Protein 2ZHN (pdb70)

B-factor: mean 8.38, std 4.35, range [3.2, 29.16]

Radius of gyration: 13.96 Å; Cα contacts (8 Å, |Δi|>4): 373; chains: 1; bounding box: 36×38×31 Å

Solvent-accessible surface area: 6958 Å² total; per-residue (Å²): 157,118,48,123,18,79,34,57,117,89,12,83,41,114,30,59,6,62,2,117,69,9,0,84,85,48,45,82,0,22,0,32,6,48,1,54,72,111,65,40,64,102,3,3,0,11,0,6,60,24,129,89,15,64,57,6,10,0,23,0,8,0,28,37,43,140,85,9,16,0,1,2,2,1,65,81,127,28,70,111,27,114,77,70,123,75,105,118,45,44,11,116,73,33,94,90,9,50,0,15,0,36,0,47,82,65,9,1,61,0,37,5,81,73,126,82,18,15,68,1,120,43,95,31,66,23,114,156,0,58,2,0,8,0,57,41,3,4,121,10,57,55,0,14,28

Organism: Homo sapiens (NCBI:txid9606)

Structure (mmCIF, N/CA/C/O backbone):
data_2ZHN
#
_entry.id   2ZHN
#
_cell.length_a   52.157
_cell.length_b   52.157
_cell.length_c   113.830
_cell.angle_alpha   90.00
_cell.angle_beta   90.00
_cell.angle_gamma   90.00
#
_symmetry.space_group_name_H-M   'P 41 21 2'
#
loop_
_entity.id
_entity.type
_entity.pdbx_description
1 polymer GALECTIN-9
2 branched beta-D-galactopyranose-(1-4)-2-acetamido-2-deoxy-beta-D-glucopyranose-(1-3)-beta-D-galactopyranose-(1-4)-2-acetamido-2-deoxy-beta-D-glucopyranose-(1-3)-beta-D-galactopyranose-(1-4)-2-acetamido-2-deoxy-beta-D-glucopyranose
3 non-polymer (R)-1-PARA-NITRO-PHENYL-2-AZIDO-ETHANOL
4 water water
#
loop_
_atom_site.group_PDB
_atom_site.id
_atom_site.type_symbol
_atom_site.label_atom_id
_atom_site.label_alt_id
_atom_site.label_comp_id
_atom_site.label_asym_id
_atom_site.label_entity_id
_atom_site.label_seq_id
_atom_site.pdbx_PDB_ins_code
_atom_site.Cartn_x
_atom_site.Cartn_y
_atom_site.Cartn_z
_atom_site.occupancy
_atom_site.B_iso_or_equiv
_atom_site.auth_seq_id
_atom_site.auth_comp_id
_atom_site.auth_asym_id
_atom_site.auth_atom_id
_atom_site.pdbx_PDB_model_num
ATOM 1 N N . PHE A 1 3 ? 6.510 38.400 27.604 1.00 13.04 3 PHE A N 1
ATOM 2 C CA . PHE A 1 3 ? 5.283 37.803 28.203 1.00 12.51 3 PHE A CA 1
ATOM 3 C C . PHE A 1 3 ? 4.114 38.776 28.136 1.00 12.28 3 PHE A C 1
ATOM 4 O O . PHE A 1 3 ? 4.291 39.985 28.309 1.00 12.68 3 PHE A O 1
ATOM 12 N N . SER A 1 4 ? 2.921 38.245 27.889 1.00 12.17 4 SER A N 1
ATOM 13 C CA . SER A 1 4 ? 1.730 39.081 27.734 1.00 12.01 4 SER A CA 1
ATOM 14 C C . SER A 1 4 ? 0.491 38.517 28.430 1.00 11.03 4 SER A C 1
ATOM 15 O O . SER A 1 4 ? -0.631 38.956 28.156 1.00 10.48 4 SER A O 1
ATOM 18 N N . GLY A 1 5 ? 0.689 37.546 29.322 1.00 9.82 5 GLY A N 1
ATOM 19 C CA . GLY A 1 5 ? -0.413 36.937 30.066 1.00 9.08 5 GLY A CA 1
ATOM 20 C C . GLY A 1 5 ? -0.850 37.739 31.281 1.00 8.70 5 GLY A C 1
ATOM 21 O O . GLY A 1 5 ? -0.562 38.935 31.384 1.00 8.57 5 GLY A O 1
ATOM 22 N N . SER A 1 6 ? -1.534 37.077 32.211 1.00 8.73 6 SER A N 1
ATOM 23 C CA . SER A 1 6 ? -2.129 37.775 33.348 1.00 8.98 6 SER A CA 1
ATOM 24 C C . SER A 1 6 ? -1.724 37.247 34.728 1.00 8.67 6 SER A C 1
ATOM 25 O O . SER A 1 6 ? -2.159 37.776 35.755 1.00 8.94 6 SER A O 1
ATOM 28 N N . GLN A 1 7 ? -0.897 36.200 34.739 1.00 8.19 7 GLN A N 1
ATOM 29 C CA . GLN A 1 7 ? -0.145 35.814 35.923 1.00 7.74 7 GLN A CA 1
ATOM 30 C C . GLN A 1 7 ? 1.323 35.895 35.533 1.00 7.58 7 GLN A C 1
ATOM 31 O O . GLN A 1 7 ? 1.708 35.389 34.481 1.00 7.33 7 GLN A O 1
ATOM 37 N N . ALA A 1 8 ? 2.132 36.545 36.369 1.00 7.48 8 ALA A N 1
ATOM 38 C CA . ALA A 1 8 ? 3.567 36.663 36.129 1.00 7.97 8 ALA A CA 1
ATOM 39 C C . ALA A 1 8 ? 4.181 35.280 35.939 1.00 7.74 8 ALA A C 1
ATOM 40 O O . ALA A 1 8 ? 3.790 34.323 36.620 1.00 8.00 8 ALA A O 1
ATOM 42 N N . PRO A 1 9 ? 5.134 35.163 35.008 1.00 7.29 9 PRO A N 1
ATOM 43 C CA . PRO A 1 9 ? 5.735 33.853 34.797 1.00 7.10 9 PRO A CA 1
ATOM 44 C C . PRO A 1 9 ? 6.616 33.439 35.970 1.00 7.20 9 PRO A C 1
ATOM 45 O O . PRO A 1 9 ? 7.159 34.290 36.688 1.00 7.70 9 PRO A O 1
ATOM 49 N N . TYR A 1 10 ? 6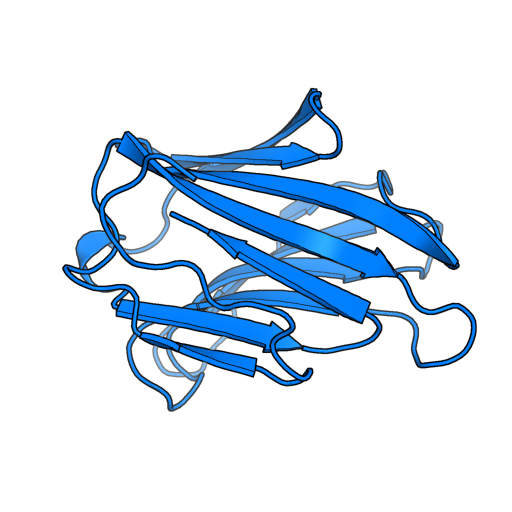.744 32.135 36.176 1.00 6.43 10 TYR A N 1
ATOM 50 C CA . TYR A 1 10 ? 7.759 31.612 37.068 1.00 6.45 10 TYR A CA 1
ATOM 51 C C . TYR A 1 10 ? 9.038 31.475 36.253 1.00 6.49 10 TYR A C 1
ATOM 52 O O . TYR A 1 10 ? 9.137 30.587 35.402 1.00 6.47 10 TYR A O 1
ATOM 61 N N . LEU A 1 11 ? 10.007 32.359 36.489 1.00 7.25 11 LEU A N 1
ATOM 62 C CA . LEU A 1 11 ? 11.248 32.355 35.718 1.00 7.47 11 LEU A CA 1
ATOM 63 C C . LEU A 1 11 ? 12.284 31.452 36.360 1.00 7.38 11 LEU A C 1
ATOM 64 O O . LEU A 1 11 ? 12.428 31.432 37.580 1.00 7.56 11 LEU A O 1
ATOM 69 N N . SER A 1 12 ? 12.994 30.697 35.524 1.00 7.43 12 SER A N 1
ATOM 70 C CA . SER A 1 12 ? 14.000 29.725 35.970 1.00 8.01 12 SER A CA 1
ATOM 71 C C . SER A 1 12 ? 13.608 28.965 37.245 1.00 7.75 12 SER A C 1
ATOM 72 O O . SER A 1 12 ? 14.382 28.922 38.202 1.00 8.42 12 SER A O 1
ATOM 75 N N . PRO A 1 13 ? 12.411 28.352 37.265 1.00 6.70 13 PRO A N 1
ATOM 76 C CA . PRO A 1 13 ? 12.006 27.647 38.477 1.00 6.77 13 PRO A CA 1
ATOM 77 C C . PRO A 1 13 ? 12.803 26.355 38.646 1.00 6.88 13 PRO A C 1
ATOM 78 O O . PRO A 1 13 ? 12.998 25.609 37.677 1.00 7.39 13 PRO A O 1
ATOM 82 N N . ALA A 1 14 ? 13.277 26.113 39.866 1.00 6.30 14 ALA A N 1
ATOM 83 C CA . ALA A 1 14 ? 14.014 24.897 40.194 1.00 6.37 14 ALA A CA 1
ATOM 84 C C . ALA A 1 14 ? 13.084 23.687 40.230 1.00 6.29 14 ALA A C 1
ATOM 85 O O . ALA A 1 14 ? 11.941 23.783 40.680 1.00 6.24 14 ALA A O 1
ATOM 87 N N . VAL A 1 15 ? 13.604 22.558 39.760 1.00 6.26 15 VAL A N 1
ATOM 88 C CA . VAL A 1 15 ? 12.878 21.294 39.676 1.00 6.91 15 VAL A CA 1
ATOM 89 C C . VAL A 1 15 ? 13.403 20.369 40.780 1.00 6.91 15 VAL A C 1
ATOM 90 O O . VAL A 1 15 ? 14.622 20.172 40.886 1.00 7.28 15 VAL A O 1
ATOM 94 N N . PRO A 1 16 ? 12.506 19.778 41.593 1.00 6.88 16 PRO A N 1
ATOM 95 C CA . PRO A 1 16 ? 11.039 19.816 41.513 1.00 6.77 16 PRO A CA 1
ATOM 96 C C . PRO A 1 16 ? 10.430 21.159 41.900 1.00 6.75 16 PRO A C 1
ATOM 97 O O . PRO A 1 16 ? 10.914 21.832 42.819 1.00 7.38 16 PRO A O 1
ATOM 101 N N . PHE A 1 17 ? 9.370 21.529 41.188 1.00 5.64 17 PHE A N 1
ATOM 102 C CA . PHE A 1 17 ? 8.674 22.797 41.374 1.00 5.17 17 PHE A CA 1
ATOM 103 C C . PHE A 1 17 ? 7.217 22.560 41.708 1.00 5.02 17 PHE A C 1
ATOM 104 O O . PHE A 1 17 ? 6.594 21.688 41.110 1.00 4.98 17 PHE A O 1
ATOM 112 N N . SER A 1 18 ? 6.661 23.336 42.634 1.00 4.91 18 SER A N 1
ATOM 113 C CA . SER A 1 18 ? 5.212 23.435 42.782 1.00 4.81 18 SER A CA 1
ATOM 114 C C . SER A 1 18 ? 4.838 24.888 43.016 1.00 4.94 18 SER A C 1
ATOM 115 O O . SER A 1 18 ? 5.422 25.536 43.893 1.00 4.91 18 SER A O 1
ATOM 118 N N . GLY A 1 19 ? 3.852 25.390 42.279 1.00 4.55 19 GLY A N 1
ATOM 119 C CA . GLY A 1 19 ? 3.422 26.774 42.427 1.00 5.31 19 GLY A CA 1
ATOM 120 C C . GLY A 1 19 ? 1.960 26.984 42.114 1.00 4.90 19 GLY A C 1
ATOM 121 O O . GLY A 1 19 ? 1.370 26.282 41.290 1.00 5.42 19 GLY A O 1
ATOM 122 N N . THR A 1 20 ? 1.385 27.993 42.751 1.00 5.27 20 THR A N 1
ATOM 123 C CA . THR A 1 20 ? -0.002 28.356 42.566 1.00 5.82 20 THR A CA 1
ATOM 124 C C . THR A 1 20 ? -0.282 28.842 41.138 1.00 5.62 20 THR A C 1
ATOM 125 O O . THR A 1 20 ? 0.531 29.542 40.528 1.00 4.90 20 THR A O 1
ATOM 129 N N . ILE A 1 21 ? -1.435 28.426 40.622 1.00 5.28 21 ILE A N 1
ATOM 130 C CA . ILE A 1 21 ? -2.025 28.988 39.414 1.00 6.17 21 ILE A CA 1
ATOM 131 C C . ILE A 1 21 ? -3.077 29.991 39.885 1.00 6.52 21 ILE A C 1
ATOM 132 O O . ILE A 1 21 ? -4.121 29.612 40.415 1.00 6.91 21 ILE A O 1
ATOM 137 N N . GLN A 1 22 ? -2.774 31.276 39.729 1.00 7.55 22 GLN A N 1
ATOM 138 C CA . GLN A 1 22 ? -3.678 32.327 40.195 1.00 8.87 22 GLN A CA 1
ATOM 139 C C . GLN A 1 22 ? -5.030 32.240 39.501 1.00 8.93 22 GLN A C 1
ATOM 140 O O . GLN A 1 22 ? -5.102 32.155 38.274 1.00 9.67 22 GLN A O 1
ATOM 146 N N . GLY A 1 23 ? -6.088 32.213 40.309 1.00 9.38 23 GLY A N 1
ATOM 147 C CA . GLY A 1 23 ? -7.452 32.088 39.803 1.00 9.05 23 GLY A CA 1
ATOM 148 C C . GLY A 1 23 ? -7.874 30.676 39.440 1.00 9.22 23 GLY A C 1
ATOM 149 O O . GLY A 1 23 ? -9.025 30.450 39.068 1.00 9.08 23 GLY A O 1
ATOM 150 N N . GLY A 1 24 ? -6.947 29.722 39.537 1.00 8.22 24 GLY A N 1
ATOM 151 C CA . GLY A 1 24 ? -7.221 28.331 39.182 1.00 8.33 24 GLY A CA 1
ATOM 152 C C . GLY A 1 24 ? -7.278 28.120 37.677 1.00 7.86 24 GLY A C 1
ATOM 153 O O . GLY A 1 24 ? -7.265 29.085 36.899 1.00 7.93 24 GLY A O 1
ATOM 154 N N . LEU A 1 25 ? -7.339 26.863 37.245 1.00 7.26 25 LEU A N 1
ATOM 155 C CA . LEU A 1 25 ? -7.542 26.605 35.826 1.00 7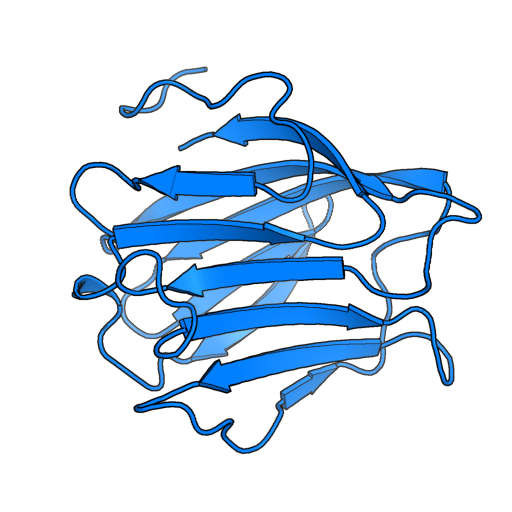.23 25 LEU A CA 1
ATOM 156 C C . LEU A 1 25 ? -8.889 27.147 35.376 1.00 7.49 25 LEU A C 1
ATOM 157 O O . LEU A 1 25 ? -9.901 27.025 36.077 1.00 7.76 25 LEU A O 1
ATOM 162 N N . GLN A 1 26 ? -8.885 27.726 34.182 1.00 7.47 26 GLN A N 1
ATOM 163 C CA . GLN A 1 26 ? -10.079 28.286 33.567 1.00 7.88 26 GLN A CA 1
ATOM 164 C C . GLN A 1 26 ? -10.096 27.883 32.110 1.00 7.66 26 GLN A C 1
ATOM 165 O O . GLN A 1 26 ? -9.044 27.738 31.486 1.00 7.23 26 GLN A O 1
ATOM 171 N N . ASP A 1 27 ? -11.295 27.719 31.558 1.00 8.03 27 ASP A N 1
ATOM 172 C CA . ASP A 1 27 ? -11.449 27.454 30.137 1.00 7.55 27 ASP A CA 1
ATOM 173 C C . ASP A 1 27 ? -10.752 28.592 29.392 1.00 7.39 27 ASP A C 1
ATOM 174 O O . ASP A 1 27 ? -10.961 29.773 29.704 1.00 7.59 27 ASP A O 1
ATOM 179 N N . GLY A 1 28 ? -9.879 28.218 28.463 1.00 7.05 28 GLY A N 1
ATOM 180 C CA . GLY A 1 28 ? -9.147 29.172 27.650 1.00 7.22 28 GLY A CA 1
ATOM 181 C C . GLY A 1 28 ? -7.749 29.511 28.140 1.00 7.35 28 GLY A C 1
ATOM 182 O O . GLY A 1 28 ? -6.973 30.123 27.411 1.00 8.15 28 GLY A O 1
ATOM 183 N N . LEU A 1 29 ? -7.420 29.122 29.370 1.00 6.70 29 LEU A N 1
ATOM 184 C CA . LEU A 1 29 ? -6.102 29.418 29.927 1.00 7.07 29 LEU A CA 1
ATOM 185 C C . LEU A 1 29 ? -5.045 28.552 29.250 1.00 6.76 29 LEU A C 1
ATOM 186 O O . LEU A 1 29 ? -5.258 27.354 29.028 1.00 6.37 29 LEU A O 1
ATOM 191 N N . GLN A 1 30 ? -3.908 29.167 28.939 1.00 7.10 30 GLN A N 1
ATOM 192 C CA . GLN A 1 30 ? -2.787 28.492 28.305 1.00 8.23 30 GLN A CA 1
ATOM 193 C C . GLN A 1 30 ? -1.571 28.540 29.231 1.00 7.73 30 GLN A C 1
ATOM 194 O O . GLN A 1 30 ? -1.141 29.625 29.648 1.00 9.18 30 GLN A O 1
ATOM 200 N N . ILE A 1 31 ? -1.028 27.370 29.560 1.00 6.70 31 ILE A N 1
ATOM 201 C CA . ILE A 1 31 ? 0.107 27.262 30.477 1.00 6.58 31 ILE A CA 1
ATOM 202 C C . ILE A 1 31 ? 1.268 26.644 29.724 1.00 6.10 31 ILE A C 1
ATOM 203 O O . ILE A 1 31 ? 1.143 25.545 29.180 1.00 5.86 31 ILE A O 1
ATOM 208 N N . THR A 1 32 ? 2.394 27.348 29.691 1.00 5.92 32 THR A N 1
ATOM 209 C CA . THR A 1 32 ? 3.578 26.866 28.987 1.00 6.45 32 THR A CA 1
ATOM 210 C C . THR A 1 32 ? 4.660 26.455 29.966 1.00 6.01 32 THR A C 1
ATOM 211 O O . THR A 1 32 ? 4.938 27.172 30.927 1.00 6.14 32 THR A O 1
ATOM 215 N N . VAL A 1 33 ? 5.254 25.292 29.721 1.00 5.52 33 VAL A N 1
ATOM 216 C CA . VAL A 1 33 ? 6.427 24.811 30.439 1.00 5.42 33 VAL A CA 1
ATOM 217 C C . VAL A 1 33 ? 7.541 24.739 29.402 1.00 4.94 33 VAL A C 1
ATOM 218 O O . VAL A 1 33 ? 7.467 23.955 28.453 1.00 5.00 33 VAL A O 1
ATOM 222 N N . ASN A 1 34 ? 8.554 25.582 29.564 1.00 5.05 34 ASN A N 1
ATOM 223 C CA . ASN A 1 34 ? 9.629 25.677 28.591 1.00 5.36 34 ASN A CA 1
ATOM 224 C C . ASN A 1 34 ? 10.944 25.351 29.280 1.00 5.19 34 ASN A C 1
ATOM 225 O O . ASN A 1 34 ? 11.272 25.934 30.319 1.00 5.84 34 ASN A O 1
ATOM 230 N N . GLY A 1 35 ? 11.680 24.397 28.722 1.00 5.47 35 GLY A N 1
ATOM 231 C CA . GLY A 1 35 ? 12.925 23.970 29.341 1.00 5.83 35 GLY A CA 1
ATOM 232 C C . GLY A 1 35 ? 13.710 23.018 28.477 1.00 5.67 35 GLY A C 1
ATOM 233 O O . GLY A 1 35 ? 13.634 23.077 27.251 1.00 5.76 35 GLY A O 1
ATOM 234 N N . THR A 1 36 ? 14.472 22.146 29.131 1.00 5.75 36 THR A N 1
ATOM 235 C CA . THR A 1 36 ? 15.341 21.183 28.463 1.00 6.19 36 THR A CA 1
ATOM 236 C C . THR A 1 36 ? 15.271 19.865 29.223 1.00 6.08 36 THR A C 1
ATOM 237 O O . THR A 1 36 ? 15.302 19.846 30.457 1.00 5.85 36 THR A O 1
ATOM 241 N N . VAL A 1 37 ? 15.173 18.759 28.491 1.00 5.85 37 VAL A N 1
ATOM 242 C CA . VAL A 1 37 ? 15.232 17.447 29.112 1.00 6.00 37 VAL A CA 1
ATOM 243 C C . VAL A 1 37 ? 16.688 17.146 29.453 1.00 6.18 3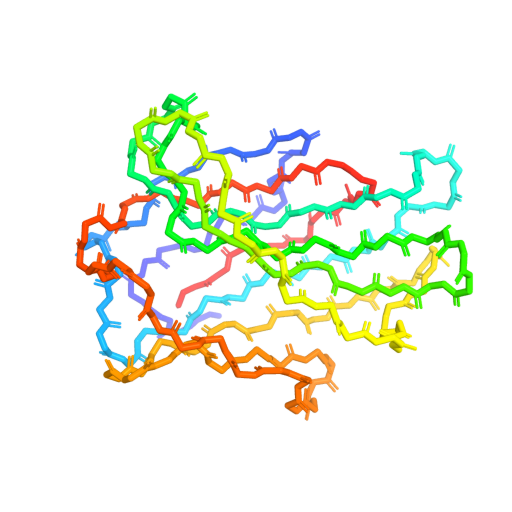7 VAL A C 1
ATOM 244 O O . VAL A 1 37 ? 17.572 17.312 28.617 1.00 6.42 37 VAL A O 1
ATOM 248 N N . LEU A 1 38 ? 16.932 16.716 30.685 1.00 6.29 38 LEU A N 1
ATOM 249 C CA . LEU A 1 38 ? 18.289 16.346 31.107 1.00 6.89 38 LEU A CA 1
ATOM 250 C C . LEU A 1 38 ? 18.731 15.031 30.478 1.00 7.03 38 LEU A C 1
ATOM 251 O O . LEU A 1 38 ? 17.901 14.190 30.157 1.00 7.19 38 LEU A O 1
ATOM 256 N N . SER A 1 39 ? 20.043 14.858 30.331 1.00 7.12 39 SER A N 1
ATOM 257 C CA . SER A 1 39 ? 20.609 13.703 29.623 1.00 7.93 39 SER A CA 1
ATOM 258 C C . SER A 1 39 ? 20.808 12.454 30.473 1.00 8.11 39 SER A C 1
ATOM 259 O O . SER A 1 39 ? 20.487 11.347 30.039 1.00 7.81 39 SER A O 1
ATOM 262 N N . SER A 1 40 ? 21.362 12.617 31.671 1.00 8.20 40 SER A N 1
ATOM 263 C CA . SER A 1 40 ? 21.689 11.455 32.495 1.00 9.05 40 SER A CA 1
ATOM 264 C C . SER A 1 40 ? 21.245 11.666 33.947 1.00 9.09 40 SER A C 1
ATOM 265 O O . SER A 1 40 ? 21.974 11.351 34.896 1.00 9.11 40 SER A O 1
ATOM 270 N N . SER A 1 41 ? 20.028 12.187 34.098 1.00 9.21 41 SER A N 1
ATOM 271 C CA . SER A 1 41 ? 19.442 12.538 35.398 1.00 10.36 41 SER A CA 1
ATOM 272 C C . SER A 1 41 ? 18.022 11.981 35.564 1.00 10.43 41 SER A C 1
ATOM 273 O O . SER A 1 41 ? 17.134 12.677 36.083 1.00 11.05 41 SER A O 1
ATOM 276 N N . GLY A 1 42 ? 17.829 10.733 35.132 1.00 9.81 42 GLY A N 1
ATOM 277 C CA . GLY A 1 42 ? 16.553 10.018 35.220 1.00 9.22 42 GLY A CA 1
ATOM 278 C C . GLY A 1 42 ? 15.906 9.752 33.865 1.00 8.60 42 GLY A C 1
ATOM 279 O O . GLY A 1 42 ? 16.329 10.294 32.840 1.00 8.58 42 GLY A O 1
ATOM 280 N N . THR A 1 43 ? 14.856 8.938 33.865 1.00 8.25 43 THR A N 1
ATOM 281 C CA . THR A 1 43 ? 14.223 8.481 32.624 1.00 8.70 43 THR A CA 1
ATOM 282 C C . THR A 1 43 ? 12.799 9.013 32.444 1.00 7.47 43 THR A C 1
ATOM 283 O O . THR A 1 43 ? 12.103 8.619 31.505 1.00 7.66 43 THR A O 1
ATOM 287 N N . ARG A 1 44 ? 12.366 9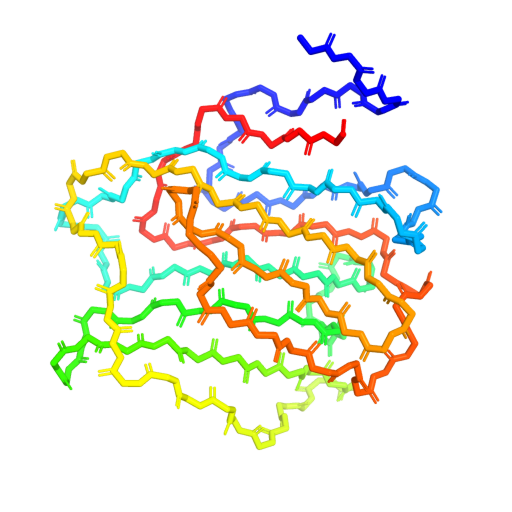.897 33.339 1.00 6.69 44 ARG A N 1
ATOM 288 C CA . ARG A 1 44 ? 10.980 10.377 33.342 1.00 6.84 44 ARG A CA 1
ATOM 289 C C . ARG A 1 44 ? 10.911 11.827 33.776 1.00 6.27 44 ARG A C 1
ATOM 290 O O . ARG A 1 44 ? 11.761 12.294 34.528 1.00 6.27 44 ARG A O 1
ATOM 298 N N . PHE A 1 45 ? 9.877 12.533 33.329 1.00 5.18 45 PHE A N 1
ATOM 299 C CA . PHE A 1 45 ? 9.488 13.785 33.975 1.00 4.97 45 PHE A CA 1
ATOM 300 C C . PHE A 1 45 ? 7.979 13.896 33.951 1.00 4.25 45 PHE A C 1
ATOM 301 O O . PHE A 1 45 ? 7.313 13.117 33.265 1.00 4.34 45 PHE A O 1
ATOM 309 N N . ALA A 1 46 ? 7.431 14.843 34.706 1.00 4.10 46 ALA A N 1
ATOM 310 C CA . ALA A 1 46 ? 5.987 15.030 34.732 1.00 4.52 46 ALA A CA 1
ATOM 311 C C . ALA A 1 46 ? 5.617 16.475 34.970 1.00 4.75 46 ALA A C 1
ATOM 312 O O . ALA A 1 46 ? 6.345 17.211 35.649 1.00 4.81 46 ALA A O 1
ATOM 314 N N . VAL A 1 47 ? 4.485 16.859 34.388 1.00 4.19 47 VAL A N 1
ATOM 315 C CA . VAL A 1 47 ? 3.788 18.090 34.731 1.00 4.27 47 VAL A CA 1
ATOM 316 C C . VAL A 1 47 ? 2.460 17.664 35.348 1.00 4.16 47 VAL A C 1
ATOM 317 O O . VAL A 1 47 ? 1.724 16.857 34.764 1.00 4.40 47 VAL A O 1
ATOM 321 N N . ASN A 1 48 ? 2.172 18.188 36.538 1.00 4.04 48 ASN A N 1
ATOM 322 C CA . ASN A 1 48 ? 0.941 17.885 37.258 1.00 4.21 48 ASN A CA 1
ATOM 323 C C . ASN A 1 48 ? 0.088 19.120 37.455 1.00 3.99 48 ASN A C 1
ATOM 324 O O . ASN A 1 48 ? 0.572 20.140 37.948 1.00 4.64 48 ASN A O 1
ATOM 329 N N . PHE A 1 49 ? -1.175 19.024 37.056 1.00 3.69 49 PHE A N 1
ATOM 330 C CA . PHE A 1 49 ? -2.193 20.018 37.363 1.00 3.66 49 PHE A CA 1
ATOM 331 C C . PHE A 1 49 ? -3.009 19.466 38.511 1.00 3.81 49 PHE A C 1
ATOM 332 O O . PHE A 1 49 ? -3.708 18.460 38.361 1.00 3.69 49 PHE A O 1
ATOM 340 N N . GLN A 1 50 ? -2.881 20.106 39.669 1.00 4.09 50 GLN A N 1
ATOM 341 C CA . GLN A 1 50 ? -3.337 19.497 40.913 1.00 4.36 50 GLN A CA 1
ATOM 342 C C . GLN A 1 50 ? -4.091 20.474 41.817 1.00 4.49 50 GLN A C 1
ATOM 343 O O . GLN A 1 50 ? -4.060 21.692 41.617 1.00 4.46 50 GLN A O 1
ATOM 349 N N . THR A 1 51 ? -4.774 19.906 42.807 1.00 4.88 51 THR A N 1
ATOM 350 C CA . THR A 1 51 ? -5.502 20.662 43.817 1.00 6.05 51 THR A CA 1
ATOM 351 C C . THR A 1 51 ? -4.649 20.716 45.074 1.00 5.99 51 THR A C 1
ATOM 352 O O . THR A 1 51 ? -4.444 19.700 45.741 1.00 6.68 51 THR A O 1
ATOM 356 N N . GLY A 1 52 ? -4.139 21.905 45.378 1.00 5.64 52 GLY A N 1
ATOM 357 C CA . GLY A 1 52 ? -3.278 22.095 46.536 1.00 6.58 52 GLY A CA 1
ATOM 358 C C . GLY A 1 52 ? -1.918 21.441 46.354 1.00 6.59 52 GLY A C 1
ATOM 359 O O . GLY A 1 52 ? -1.568 20.958 45.267 1.00 7.10 52 GLY A O 1
ATOM 360 N N . PHE A 1 53 ? -1.154 21.402 47.440 1.00 6.56 53 PHE A N 1
ATOM 361 C CA . PHE A 1 53 ? 0.234 20.979 47.390 1.00 6.76 53 PHE A CA 1
ATOM 362 C C . PHE A 1 53 ? 0.468 19.539 47.846 1.00 7.13 53 PHE A C 1
ATOM 363 O O . PHE A 1 53 ? 1.601 19.086 47.845 1.00 7.38 53 PHE A O 1
AT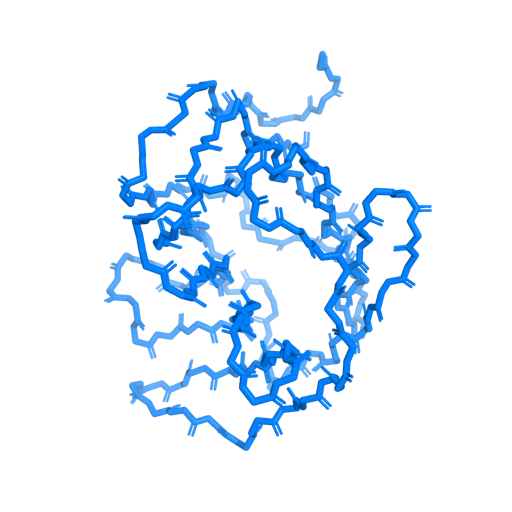OM 371 N N . SER A 1 54 ? -0.591 18.813 48.202 1.00 7.84 54 SER A N 1
ATOM 372 C CA . SER A 1 54 ? -0.410 17.441 48.698 1.00 8.84 54 SER A CA 1
ATOM 373 C C . SER A 1 54 ? 0.061 16.468 47.619 1.00 8.75 54 SER A C 1
ATOM 374 O O . SER A 1 54 ? 0.881 15.595 47.890 1.00 9.08 54 SER A O 1
ATOM 377 N N . GLY A 1 55 ? -0.470 16.607 46.405 1.00 7.83 55 GLY A N 1
ATOM 378 C CA . GLY A 1 55 ? -0.150 15.677 45.322 1.00 7.67 55 GLY A CA 1
ATOM 379 C C . GLY A 1 55 ? -1.074 14.474 45.242 1.00 6.67 55 GLY A C 1
ATOM 380 O O . GLY A 1 55 ? -0.906 13.622 44.369 1.00 7.02 55 GLY A O 1
ATOM 381 N N . ASN A 1 56 ? -2.057 14.389 46.135 1.00 6.75 56 ASN A N 1
ATOM 382 C CA . ASN A 1 56 ? -2.995 13.268 46.114 1.00 7.21 56 ASN A CA 1
ATOM 383 C C . ASN A 1 56 ? -4.181 13.454 45.179 1.00 7.02 56 ASN A C 1
ATOM 384 O O . ASN A 1 56 ? -4.897 12.493 44.870 1.00 7.80 56 ASN A O 1
ATOM 389 N N . ASP A 1 57 ? -4.387 14.689 44.738 1.00 6.31 57 ASP A N 1
ATOM 390 C CA . ASP A 1 57 ? -5.456 14.997 43.804 1.00 6.30 57 ASP A CA 1
ATOM 391 C C . ASP A 1 57 ? -4.854 15.759 42.633 1.00 6.09 57 ASP A C 1
ATOM 392 O O . ASP A 1 57 ? -4.610 16.963 42.704 1.00 6.63 57 ASP A O 1
ATOM 397 N N . ILE A 1 58 ? -4.564 15.004 41.579 1.00 5.20 58 ILE A N 1
ATOM 398 C CA . ILE A 1 58 ? -3.956 15.529 40.360 1.00 4.85 58 ILE A CA 1
ATOM 399 C C . ILE A 1 58 ? -4.950 15.323 39.225 1.00 4.43 58 ILE A C 1
ATOM 400 O O . ILE A 1 58 ? -5.197 14.185 38.801 1.00 4.73 58 ILE A O 1
ATOM 405 N N . ALA A 1 59 ? -5.535 16.414 38.738 1.00 4.25 59 ALA A N 1
ATOM 406 C CA . ALA A 1 59 ? -6.524 16.317 37.662 1.00 4.19 59 ALA A CA 1
ATOM 407 C C . ALA A 1 59 ? -5.889 15.788 36.379 1.00 4.05 59 ALA A C 1
ATOM 408 O O . ALA A 1 59 ? -6.525 15.047 35.619 1.00 4.17 59 ALA A O 1
ATOM 410 N N . PHE A 1 60 ? -4.648 16.197 36.117 1.00 3.68 60 PHE A N 1
ATOM 411 C CA . PHE A 1 60 ? -3.942 15.800 34.898 1.00 3.73 60 PHE A CA 1
ATOM 412 C C . PHE A 1 60 ? -2.454 15.696 35.180 1.00 3.67 60 PHE A C 1
ATOM 413 O O . PHE A 1 60 ? -1.813 16.690 35.520 1.00 3.86 60 PHE A O 1
ATOM 421 N N . HIS A 1 61 ? -1.953 14.468 35.051 1.00 3.76 61 HIS A N 1
ATOM 422 C CA . HIS A 1 61 ? -0.539 14.088 35.143 1.00 3.92 61 HIS A CA 1
ATOM 423 C C . HIS A 1 61 ? -0.088 13.763 33.723 1.00 3.59 61 HIS A C 1
ATOM 424 O O . HIS A 1 61 ? -0.643 12.862 33.086 1.00 3.58 61 HIS A O 1
ATOM 431 N N . PHE A 1 62 ? 0.884 14.530 33.225 1.00 3.51 62 PHE A N 1
ATOM 432 C CA . PHE A 1 62 ? 1.432 14.378 31.875 1.00 3.20 62 PHE A CA 1
ATOM 433 C C . PHE A 1 62 ? 2.871 13.932 32.072 1.00 3.26 62 PHE A C 1
ATOM 434 O O . PHE A 1 62 ? 3.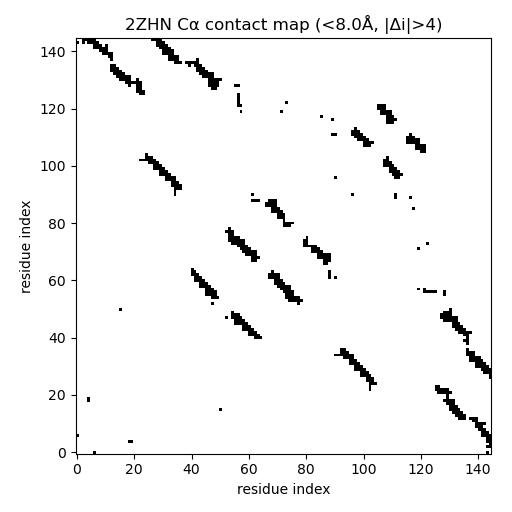695 14.693 32.590 1.00 3.54 62 PHE A O 1
ATOM 442 N N . ASN A 1 63 ? 3.178 12.712 31.648 1.00 3.42 63 ASN A N 1
ATOM 443 C CA . ASN A 1 63 ? 4.359 12.008 32.152 1.00 3.59 63 ASN A CA 1
ATOM 444 C C . ASN A 1 63 ? 5.140 11.278 31.048 1.00 3.67 63 ASN A C 1
ATOM 445 O O . ASN A 1 63 ? 4.937 10.080 30.816 1.00 4.06 63 ASN A O 1
ATOM 450 N N . PRO A 1 64 ? 6.013 12.000 30.324 1.00 3.91 64 PRO A N 1
ATOM 451 C CA . PRO A 1 64 ? 6.902 11.344 29.362 1.00 4.17 64 PRO A CA 1
ATOM 452 C C . PRO A 1 64 ? 7.891 10.391 30.033 1.00 4.30 64 PRO A C 1
ATOM 453 O O . PRO A 1 64 ? 8.510 10.736 31.054 1.00 4.72 64 PRO A O 1
ATOM 457 N N . ARG A 1 65 ? 8.022 9.200 29.455 1.00 4.48 65 ARG A N 1
ATOM 458 C CA . ARG A 1 65 ? 8.918 8.165 29.962 1.00 4.87 65 ARG A CA 1
ATOM 459 C C . ARG A 1 65 ? 9.833 7.678 28.843 1.00 5.05 65 ARG A C 1
ATOM 460 O O . ARG A 1 65 ? 9.368 7.146 27.829 1.00 4.82 65 ARG A O 1
ATOM 468 N N . PHE A 1 66 ? 11.135 7.877 29.036 1.00 5.42 66 PHE A N 1
ATOM 469 C CA . PHE A 1 66 ? 12.146 7.461 28.067 1.00 5.87 66 PHE A CA 1
ATOM 470 C C . PHE A 1 66 ? 12.509 6.002 28.324 1.00 6.33 66 PHE A C 1
ATOM 471 O O . PHE A 1 66 ? 13.646 5.663 28.676 1.00 6.94 66 PHE A O 1
ATOM 479 N N . GLU A 1 67 ? 11.506 5.147 28.142 1.00 6.58 67 GLU A N 1
ATOM 480 C CA . GLU A 1 67 ? 11.552 3.733 28.518 1.00 7.68 67 GLU A CA 1
ATOM 481 C C . GLU A 1 67 ? 10.705 2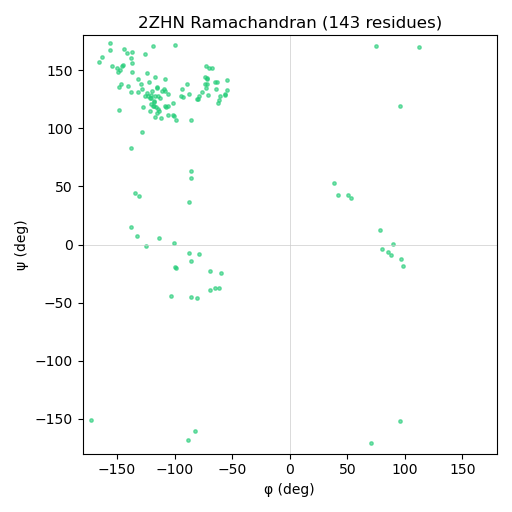.974 27.517 1.00 7.78 67 GLU A C 1
ATOM 482 O O . GLU A 1 67 ? 9.742 3.522 26.980 1.00 7.90 67 GLU A O 1
ATOM 488 N N . ASP A 1 68 ? 11.058 1.712 27.271 1.00 8.65 68 ASP A N 1
ATOM 489 C CA . ASP A 1 68 ? 10.238 0.818 26.450 1.00 9.77 68 ASP A CA 1
ATOM 490 C C . ASP A 1 68 ? 9.911 1.426 25.087 1.00 9.40 68 ASP A C 1
ATOM 491 O O . ASP A 1 68 ? 8.792 1.291 24.582 1.00 10.43 68 ASP A O 1
ATOM 496 N N . GLY A 1 69 ? 10.897 2.099 24.500 1.00 8.71 69 GLY A N 1
ATOM 497 C CA . GLY A 1 69 ? 10.729 2.741 23.202 1.00 8.69 69 GLY A CA 1
ATOM 498 C C . GLY A 1 69 ? 10.438 4.230 23.269 1.00 8.08 69 GLY A C 1
ATOM 499 O O . GLY A 1 69 ? 10.618 4.945 22.284 1.00 8.60 69 GLY A O 1
ATOM 500 N N . GLY A 1 70 ? 10.000 4.695 24.441 1.00 7.21 70 GLY A N 1
ATOM 501 C CA . GLY A 1 70 ? 9.585 6.092 24.631 1.00 6.80 70 GLY A CA 1
ATOM 502 C C . GLY A 1 70 ? 8.081 6.220 24.480 1.00 6.29 70 GLY A C 1
ATOM 503 O O . GLY A 1 70 ? 7.520 5.895 23.433 1.00 6.84 70 GLY A O 1
ATOM 504 N N . TYR A 1 71 ? 7.417 6.671 25.537 1.00 5.78 71 TYR A N 1
ATOM 505 C CA . TYR A 1 71 ? 5.963 6.810 25.517 1.00 5.59 71 TYR A CA 1
ATOM 506 C C . TYR A 1 71 ? 5.582 7.852 26.543 1.00 5.11 71 TYR A C 1
ATOM 507 O O . TYR A 1 71 ? 6.416 8.255 27.353 1.00 5.38 71 TYR A O 1
ATOM 516 N N . VAL A 1 72 ? 4.336 8.303 26.488 1.00 4.80 72 VAL A N 1
ATOM 517 C CA . VAL A 1 72 ? 3.858 9.320 27.413 1.00 4.69 72 VAL A CA 1
ATOM 518 C C . VAL A 1 72 ? 2.600 8.811 28.114 1.00 4.43 72 VAL A C 1
ATOM 519 O O . VAL A 1 72 ? 1.650 8.359 27.457 1.00 5.02 72 VAL A O 1
ATOM 523 N N . VAL A 1 73 ? 2.616 8.883 29.445 1.00 4.17 73 VAL A N 1
ATOM 524 C CA . VAL A 1 73 ? 1.460 8.552 30.267 1.00 4.16 73 VAL A CA 1
ATOM 525 C C . VAL A 1 73 ? 0.646 9.803 30.577 1.00 4.20 73 VAL A C 1
ATOM 526 O O . VAL A 1 73 ? 1.198 10.840 30.945 1.00 4.38 73 VAL A O 1
ATOM 530 N N . CYS A 1 74 ? -0.669 9.688 30.418 1.00 3.76 74 CYS A N 1
ATOM 531 C CA . CYS A 1 74 ? -1.624 10.701 30.852 1.00 3.96 74 CYS A CA 1
ATOM 532 C C . CYS A 1 74 ? -2.561 10.039 31.849 1.00 3.91 74 CYS A C 1
ATOM 533 O O . CYS A 1 74 ? -3.113 8.970 31.579 1.00 4.33 74 CYS A O 1
ATOM 536 N N . ASN A 1 75 ? -2.730 10.650 33.014 1.00 3.85 75 ASN A N 1
ATOM 537 C CA . ASN A 1 75 ? -3.580 10.057 34.040 1.00 3.72 75 ASN A CA 1
ATOM 538 C C . ASN A 1 75 ? -4.115 11.103 35.004 1.00 3.75 75 ASN A C 1
ATOM 539 O O . ASN A 1 75 ? -3.718 12.281 34.957 1.00 3.91 75 ASN A O 1
ATOM 544 N N . THR A 1 76 ? -5.007 10.642 35.880 1.00 3.55 76 THR A N 1
ATOM 545 C CA . THR A 1 76 ? -5.624 11.438 36.928 1.00 4.12 76 THR A CA 1
ATOM 546 C C . THR A 1 76 ? -5.466 10.676 38.238 1.00 4.12 76 THR A C 1
ATOM 547 O O . THR A 1 76 ? -5.644 9.454 38.276 1.00 4.71 76 THR A O 1
ATOM 551 N N . ARG A 1 77 ? -5.137 11.408 39.302 1.00 4.66 77 ARG A N 1
ATOM 552 C CA . ARG A 1 77 ? -5.100 10.849 40.648 1.00 5.33 77 ARG A CA 1
ATOM 553 C C . ARG A 1 77 ? -6.220 11.510 41.456 1.00 5.70 77 ARG A C 1
ATOM 554 O O . ARG A 1 77 ? -6.311 12.729 41.492 1.00 5.88 77 ARG A O 1
ATOM 562 N N . GLN A 1 78 ? -7.085 10.702 42.071 1.00 6.23 78 GLN A N 1
ATOM 563 C CA . GLN A 1 78 ? -8.207 11.210 42.877 1.00 7.33 78 GLN A CA 1
ATOM 564 C C . GLN A 1 78 ? -8.166 10.545 44.226 1.00 7.57 78 GLN A C 1
ATOM 565 O O . GLN A 1 78 ? -8.028 9.319 44.314 1.00 6.59 78 GLN A O 1
ATOM 571 N N . ASN A 1 79 ? -8.328 11.345 45.277 1.00 8.07 79 ASN A N 1
ATOM 572 C CA . ASN A 1 79 ? -8.251 10.834 46.652 1.00 8.85 79 ASN A CA 1
ATOM 573 C C . ASN A 1 79 ? -7.096 9.840 46.828 1.00 8.79 79 ASN A C 1
ATOM 574 O O . ASN A 1 79 ? -7.245 8.787 47.455 1.00 9.61 79 ASN A O 1
ATOM 579 N N . GLY A 1 80 ? -5.952 10.180 46.238 1.00 8.97 80 GLY A N 1
ATOM 580 C CA . GLY A 1 80 ? -4.718 9.417 46.403 1.00 9.12 80 GLY A CA 1
ATOM 581 C C . GLY A 1 80 ? -4.490 8.269 45.434 1.00 9.51 80 GLY A C 1
ATOM 582 O O . GLY A 1 80 ? -3.397 7.693 45.404 1.00 11.19 80 GLY A O 1
ATOM 583 N N . SER A 1 81 ? -5.504 7.941 44.634 1.00 9.05 81 SER A N 1
ATOM 584 C CA . SER A 1 81 ? -5.442 6.773 43.751 1.00 8.95 81 SER A CA 1
ATOM 585 C C . SER A 1 81 ? -5.368 7.146 42.276 1.00 8.20 81 SER A C 1
ATOM 586 O O . SER A 1 81 ? -6.134 7.976 41.798 1.00 7.33 81 SER A O 1
ATOM 591 N N . TRP A 1 82 ? -4.436 6.513 41.570 1.00 7.53 82 TRP A N 1
ATOM 592 C CA . TRP A 1 82 ? -4.315 6.676 40.124 1.00 7.13 82 TRP A CA 1
ATOM 593 C C . TRP A 1 82 ? -5.429 5.956 39.366 1.00 7.37 82 TRP A C 1
ATOM 594 O O . TRP A 1 82 ? -5.864 4.862 39.753 1.00 8.73 82 TRP A O 1
ATOM 605 N N . GLY A 1 83 ? -5.877 6.560 38.271 1.00 6.94 83 GLY A N 1
ATOM 606 C CA . GLY A 1 83 ? -6.853 5.917 37.401 1.00 6.93 83 GLY A CA 1
ATOM 607 C C . GLY A 1 83 ? -6.204 5.058 36.323 1.00 6.45 83 GLY A C 1
ATOM 608 O O . GLY A 1 83 ? -5.008 4.757 36.383 1.00 6.08 83 GLY A O 1
ATOM 609 N N . PRO A 1 84 ? -7.003 4.633 35.336 1.00 6.78 84 PRO A N 1
ATOM 610 C CA . PRO A 1 84 ? -6.448 3.925 34.188 1.00 6.67 84 PRO A CA 1
ATOM 611 C C . PRO A 1 84 ? -5.638 4.873 33.301 1.00 5.99 84 PRO A C 1
ATOM 612 O O . PRO A 1 84 ? -6.118 5.943 32.926 1.00 5.92 84 PRO A O 1
ATOM 616 N N . GLU A 1 85 ? -4.410 4.477 32.988 1.00 5.31 85 GLU A N 1
ATOM 617 C CA . GLU A 1 85 ? -3.507 5.314 32.200 1.00 5.28 85 GLU A CA 1
ATOM 618 C C . GLU A 1 85 ? -3.905 5.355 30.743 1.00 5.11 85 GLU A C 1
ATOM 619 O O . GLU A 1 85 ? -4.270 4.325 30.168 1.00 5.19 85 GLU A O 1
ATOM 625 N N . GLU A 1 86 ? -3.824 6.545 30.158 1.00 4.83 86 GLU A N 1
ATOM 626 C CA . GLU A 1 86 ? -3.811 6.712 28.705 1.00 6.26 86 GLU A CA 1
ATOM 627 C C . GLU A 1 86 ? -2.344 6.781 28.301 1.00 5.95 86 GLU A C 1
ATOM 628 O O . GLU A 1 86 ? -1.582 7.554 28.877 1.00 7.33 86 GLU A O 1
ATOM 634 N N . ARG A 1 87 ? -1.940 5.950 27.345 1.00 5.25 87 ARG A N 1
ATOM 635 C CA . ARG A 1 87 ? -0.552 5.949 26.883 1.00 5.35 87 ARG A CA 1
ATOM 636 C C . ARG A 1 87 ? -0.464 6.239 25.405 1.00 5.69 87 ARG A C 1
ATOM 637 O O . ARG A 1 87 ? -1.120 5.578 24.594 1.00 5.96 87 ARG A O 1
ATOM 645 N N . LYS A 1 88 ? 0.337 7.238 25.058 1.00 5.71 88 LYS A N 1
ATOM 646 C CA . LYS A 1 88 ? 0.663 7.477 23.661 1.00 6.60 88 LYS A CA 1
ATOM 647 C C . LYS A 1 88 ? 2.056 6.920 23.407 1.00 6.60 88 LYS A C 1
ATOM 648 O O . LYS A 1 88 ? 3.018 7.322 24.062 1.00 6.70 88 LYS A O 1
ATOM 654 N N . THR A 1 89 ? 2.160 5.984 22.464 1.00 6.80 89 THR A N 1
ATOM 655 C CA . THR A 1 89 ? 3.402 5.225 22.263 1.00 7.79 89 THR A CA 1
ATOM 656 C C . THR A 1 89 ? 4.390 5.919 21.313 1.00 7.96 89 THR A C 1
ATOM 657 O O . THR A 1 89 ? 5.103 5.269 20.531 1.00 8.75 89 THR A O 1
ATOM 661 N N . HIS A 1 90 ? 4.432 7.246 21.405 1.00 8.59 90 HIS A N 1
ATOM 662 C CA . HIS A 1 90 ? 5.384 8.076 20.676 1.00 9.44 90 HIS A CA 1
ATOM 663 C C . HIS A 1 90 ? 6.009 9.056 21.663 1.00 8.86 90 HIS A C 1
ATOM 664 O O . HIS A 1 90 ? 5.337 9.547 22.567 1.00 9.12 90 HIS A O 1
ATOM 671 N N . MET A 1 91 ? 7.297 9.332 21.492 1.00 8.34 91 MET A N 1
ATOM 672 C CA . MET A 1 91 ? 8.018 10.259 22.361 1.00 7.79 91 MET A CA 1
ATOM 673 C C . MET A 1 91 ? 8.388 11.517 21.578 1.00 7.60 91 MET A C 1
ATOM 674 O O . MET A 1 91 ? 9.256 11.467 20.702 1.00 7.78 91 MET A O 1
ATOM 679 N N . PRO A 1 92 ? 7.727 12.652 21.879 1.00 7.11 92 PRO A N 1
ATOM 680 C CA . PRO A 1 92 ? 8.002 13.894 21.155 1.00 7.06 92 PRO A CA 1
ATOM 681 C C . PRO A 1 92 ? 9.146 14.726 21.740 1.00 6.97 92 PRO A C 1
ATOM 682 O O . PRO A 1 92 ? 9.530 15.734 21.149 1.00 7.74 92 PRO A O 1
ATOM 686 N N . PHE A 1 93 ? 9.655 14.311 22.896 1.00 6.18 93 PHE A N 1
ATOM 687 C CA . PHE A 1 93 ? 10.802 14.950 23.539 1.00 5.75 93 PHE A CA 1
ATOM 688 C C . PHE A 1 93 ? 12.057 14.140 23.240 1.00 6.14 93 PHE A C 1
ATOM 689 O O . PHE A 1 93 ? 11.983 13.038 22.697 1.00 6.12 93 PHE A O 1
ATOM 697 N N . GLN A 1 94 ? 13.209 14.683 23.609 1.00 6.47 94 GLN A N 1
ATOM 698 C CA . GLN A 1 94 ? 14.468 13.972 23.444 1.00 7.03 94 GLN A CA 1
ATOM 699 C C . GLN A 1 94 ? 15.412 14.369 24.558 1.00 6.99 94 GLN A C 1
ATOM 700 O O . GLN A 1 94 ? 15.542 15.548 24.891 1.00 6.70 94 GLN A O 1
ATOM 706 N N . LYS A 1 95 ? 16.070 13.374 25.135 1.00 7.67 95 LYS A N 1
ATOM 707 C CA . LYS A 1 95 ? 17.045 13.629 26.183 1.00 8.48 95 LYS A CA 1
ATOM 708 C C . LYS A 1 95 ? 18.095 14.621 25.712 1.00 7.92 95 LYS A C 1
ATOM 709 O O . LYS A 1 95 ? 18.602 14.520 24.590 1.00 7.52 95 LYS A O 1
ATOM 715 N N . GLY A 1 96 ? 18.378 15.607 26.558 1.00 7.48 96 GLY A N 1
ATOM 716 C CA . GLY A 1 96 ? 19.357 16.634 26.231 1.00 7.54 96 GLY A CA 1
ATOM 717 C C . GLY A 1 96 ? 18.823 17.804 25.423 1.00 7.42 96 GLY A C 1
ATOM 718 O O . GLY A 1 96 ? 19.539 18.782 25.222 1.00 8.55 96 GLY A O 1
ATOM 719 N N . MET A 1 97 ? 17.562 17.731 24.982 1.00 7.26 97 MET A N 1
ATOM 720 C CA . MET A 1 97 ? 17.035 18.704 24.022 1.00 7.28 97 MET A CA 1
ATOM 721 C C . MET A 1 97 ? 16.024 19.687 24.612 1.00 6.95 97 MET A C 1
ATOM 722 O O . MET A 1 97 ? 15.202 19.309 25.452 1.00 6.36 97 MET A O 1
ATOM 727 N N . PRO A 1 98 ? 16.074 20.954 24.160 1.00 6.74 98 PRO A N 1
ATOM 728 C CA . PRO A 1 98 ? 15.085 21.940 24.603 1.00 7.04 98 PRO A CA 1
ATOM 729 C C . PRO A 1 98 ? 13.687 21.609 24.085 1.00 6.64 98 PRO A C 1
ATOM 730 O O . PRO A 1 98 ? 13.543 20.980 23.028 1.00 6.93 98 PRO A O 1
ATOM 734 N N . PHE A 1 99 ? 12.673 22.035 24.828 1.00 6.09 99 PHE A N 1
ATOM 735 C CA . PHE A 1 99 ? 11.287 21.819 24.447 1.00 5.82 99 PHE A CA 1
ATOM 736 C C . PHE A 1 99 ? 10.416 22.996 24.858 1.00 5.86 99 PHE A C 1
ATOM 737 O O . PHE A 1 99 ? 10.725 23.726 25.810 1.00 5.40 99 PHE A O 1
ATOM 745 N N . ASP A 1 100 ? 9.315 23.150 24.131 1.00 5.99 100 ASP A N 1
ATOM 746 C CA . ASP A 1 100 ? 8.246 24.049 24.511 1.00 6.25 100 ASP A CA 1
ATOM 747 C C . ASP A 1 100 ? 6.965 23.231 24.639 1.00 6.36 100 ASP A C 1
ATOM 748 O O . ASP A 1 100 ? 6.471 22.671 23.656 1.00 7.16 100 ASP A O 1
ATOM 753 N N . LEU A 1 101 ? 6.438 23.161 25.854 1.00 5.97 101 LEU A N 1
ATOM 754 C CA . LEU A 1 101 ? 5.281 22.333 26.156 1.00 6.14 101 LEU A CA 1
ATOM 755 C C . LEU A 1 101 ? 4.122 23.235 26.574 1.00 6.40 101 LEU A C 1
ATOM 756 O O . LEU A 1 101 ? 4.221 23.955 27.568 1.00 7.27 101 LEU A O 1
ATOM 761 N N . CYS A 1 102 ? 3.029 23.212 25.815 1.00 6.28 102 CYS A N 1
ATOM 762 C CA . CYS A 1 102 ? 1.926 24.145 26.054 1.00 5.88 102 CYS A CA 1
ATOM 763 C C . CYS A 1 102 ? 0.624 23.406 26.298 1.00 5.34 102 CYS A C 1
ATOM 764 O O . CYS A 1 102 ? 0.222 22.557 25.497 1.00 5.91 102 CYS A O 1
ATOM 767 N N . PHE A 1 103 ? -0.034 23.748 27.400 1.00 4.65 103 PHE A N 1
ATOM 768 C CA . PHE A 1 103 ? -1.322 23.163 27.763 1.00 4.67 103 PHE A CA 1
ATOM 769 C C . PHE A 1 103 ? -2.403 24.214 27.572 1.00 4.56 103 PHE A C 1
ATOM 770 O O . PHE A 1 103 ? -2.365 25.261 28.221 1.00 4.97 103 PHE A O 1
ATOM 778 N N . LEU A 1 104 ? -3.366 23.935 26.696 1.00 4.63 104 LEU A N 1
ATOM 779 C CA . LEU A 1 104 ? -4.527 24.792 26.533 1.00 5.19 104 LEU A CA 1
ATOM 780 C C . LEU A 1 104 ? -5.746 24.133 27.162 1.00 4.79 104 LEU A C 1
ATOM 781 O O . LEU A 1 104 ? -6.143 23.046 26.757 1.00 4.42 104 LEU A O 1
ATOM 786 N N . VAL A 1 105 ? -6.339 24.796 28.150 1.00 4.67 105 VAL A N 1
ATOM 787 C CA . VAL A 1 105 ? -7.538 24.271 28.801 1.00 5.20 105 VAL A CA 1
ATOM 788 C C . VAL A 1 105 ? -8.751 24.592 27.941 1.00 5.42 105 VAL A C 1
ATOM 789 O O . VAL A 1 105 ? -8.976 25.748 27.585 1.00 5.55 105 VAL A O 1
ATOM 793 N N . GLN A 1 106 ? -9.510 23.555 27.598 1.00 5.65 106 GLN A N 1
ATOM 794 C CA . GLN A 1 106 ? -10.781 23.696 26.898 1.00 6.54 106 GLN A CA 1
ATOM 795 C C . GLN A 1 106 ? -11.879 23.118 27.785 1.00 6.44 106 GLN A C 1
ATOM 796 O O . GLN A 1 106 ? -11.596 22.472 28.795 1.00 6.01 106 GLN A O 1
ATOM 802 N N . SER A 1 107 ? -13.136 23.318 27.404 1.00 6.63 107 SER A N 1
ATOM 803 C CA . SER A 1 107 ? -14.248 22.843 28.221 1.00 7.29 107 SER A CA 1
ATOM 804 C C . SER A 1 107 ? -14.231 21.316 28.383 1.00 6.99 107 SER A C 1
ATOM 805 O O . SER A 1 107 ? -14.534 20.811 29.459 1.00 6.76 107 SER A O 1
ATOM 808 N N . SER A 1 108 ? -13.847 20.586 27.338 1.00 6.56 108 SER A N 1
ATOM 809 C CA . SER A 1 108 ? -13.894 19.115 27.379 1.00 6.77 108 SER A CA 1
ATOM 810 C C . SER A 1 108 ? -12.553 18.444 27.662 1.00 5.73 108 SER A C 1
ATOM 811 O O . SER A 1 108 ? -12.513 17.283 28.059 1.00 5.43 108 SER A O 1
ATOM 814 N N . ASP A 1 109 ? -11.457 19.169 27.444 1.00 5.36 109 ASP A N 1
ATOM 815 C CA . ASP A 1 109 ? -10.131 18.549 27.424 1.00 5.33 109 ASP A CA 1
ATOM 816 C C . ASP A 1 109 ? -9.015 19.562 27.576 1.00 4.89 109 ASP A C 1
ATOM 817 O O . ASP A 1 109 ? -9.213 20.762 27.371 1.00 5.23 109 ASP A O 1
ATOM 822 N N . PHE A 1 110 ? -7.841 19.049 27.944 1.00 4.65 110 PHE A N 1
ATOM 823 C CA . PHE A 1 110 ? -6.584 19.759 27.741 1.00 4.54 110 PHE A CA 1
ATOM 824 C C . PHE A 1 110 ? -6.075 19.421 26.345 1.00 4.53 110 PHE A C 1
ATOM 825 O O . PHE A 1 110 ? -5.971 18.250 25.987 1.00 4.62 110 PHE A O 1
ATOM 833 N N . LYS A 1 111 ? -5.729 20.450 25.578 1.00 4.26 111 LYS A N 1
ATOM 834 C CA . LYS A 1 111 ? -4.927 20.272 24.368 1.00 4.59 111 LYS A CA 1
ATOM 835 C C . LYS A 1 111 ? -3.457 20.463 24.742 1.00 4.43 111 LYS A C 1
ATOM 836 O O . LYS A 1 111 ? -3.096 21.478 25.344 1.00 4.76 111 LYS A O 1
ATOM 842 N N . VAL A 1 112 ? -2.626 19.484 24.402 1.00 4.33 112 VAL A N 1
ATOM 843 C CA . VAL A 1 112 ? -1.214 19.518 24.771 1.00 4.27 112 VAL A CA 1
ATOM 844 C C . VAL A 1 112 ? -0.364 19.630 23.508 1.00 3.94 112 VAL A C 1
ATOM 845 O O . VAL A 1 112 ? -0.382 18.727 22.669 1.00 4.29 112 VAL A O 1
ATOM 849 N N . MET A 1 113 ? 0.371 20.735 23.386 1.00 3.70 113 MET A N 1
ATOM 850 C CA . MET A 1 113 ? 1.218 20.989 22.224 1.00 4.22 113 MET A CA 1
ATOM 851 C C . MET A 1 113 ? 2.673 20.852 22.631 1.00 4.65 113 MET A C 1
ATOM 852 O O . MET A 1 113 ? 3.097 21.393 23.649 1.00 5.71 113 MET A O 1
ATOM 857 N N . VAL A 1 114 ? 3.434 20.117 21.834 1.00 4.50 114 VAL A N 1
ATOM 858 C CA . VAL A 1 114 ? 4.865 19.943 22.067 1.00 4.82 114 VAL A CA 1
ATOM 859 C C . VAL A 1 114 ? 5.586 20.516 20.858 1.00 4.83 114 VAL A C 1
ATOM 860 O O . VAL A 1 114 ? 5.365 20.065 19.729 1.00 4.72 114 VAL A O 1
ATOM 864 N N . ASN A 1 115 ? 6.414 21.530 21.087 1.00 5.04 115 ASN A N 1
ATOM 865 C CA . ASN A 1 115 ? 7.164 22.187 20.010 1.00 5.52 115 ASN A CA 1
ATOM 866 C C . ASN A 1 115 ? 6.264 22.603 18.844 1.00 5.63 115 ASN A C 1
ATOM 867 O O . ASN A 1 115 ? 6.608 22.427 17.675 1.00 6.51 115 ASN A O 1
ATOM 872 N N . GLY A 1 116 ? 5.101 23.148 19.187 1.00 5.83 116 GLY A N 1
ATOM 873 C CA . GLY A 1 116 ? 4.176 23.670 18.183 1.00 5.76 116 GLY A CA 1
ATOM 874 C C . GLY A 1 116 ? 3.336 22.651 17.436 1.00 5.65 116 GLY A C 1
ATOM 875 O O . GLY A 1 116 ? 2.716 22.994 16.426 1.00 6.41 116 GLY A O 1
ATOM 876 N N . ILE A 1 117 ? 3.302 21.409 17.916 1.00 5.23 117 ILE A N 1
ATOM 877 C CA . ILE A 1 117 ? 2.454 20.381 17.308 1.00 5.92 117 ILE A CA 1
ATOM 878 C C . ILE A 1 117 ? 1.529 19.816 18.375 1.00 5.23 117 ILE A C 1
ATOM 879 O O . ILE A 1 117 ? 1.983 19.445 19.465 1.00 5.30 117 ILE A O 1
ATOM 884 N N . LEU A 1 118 ? 0.232 19.753 18.080 1.00 5.04 118 LEU A N 1
ATOM 885 C CA . LEU A 1 118 ? -0.706 19.128 18.997 1.00 5.78 118 LEU A CA 1
ATOM 886 C C . LEU A 1 118 ? -0.332 17.661 19.143 1.00 5.31 118 LEU A C 1
ATOM 887 O O . LEU A 1 118 ? -0.256 16.921 18.158 1.00 6.06 118 LEU A O 1
ATOM 892 N N . PHE A 1 119 ? -0.058 17.264 20.382 1.00 5.26 119 PHE A N 1
ATOM 893 C CA . PHE A 1 119 ? 0.455 15.930 20.675 1.00 5.28 119 PHE A CA 1
ATOM 894 C C . PHE A 1 119 ? -0.620 15.010 21.247 1.00 5.58 119 PHE A C 1
ATOM 895 O O . PHE A 1 119 ? -0.735 13.850 20.833 1.00 6.47 119 PHE A O 1
ATOM 903 N N . VAL A 1 120 ? -1.411 15.517 22.185 1.00 5.49 120 VAL A N 1
ATOM 904 C CA . VAL A 1 120 ? -2.491 14.722 22.757 1.00 6.39 120 VAL A CA 1
ATOM 905 C C . VAL A 1 120 ? -3.593 15.628 23.292 1.00 6.11 120 VAL A C 1
ATOM 906 O O . VAL A 1 120 ? -3.340 16.789 23.639 1.00 5.46 120 VAL A O 1
ATOM 910 N N . GLN A 1 121 ? -4.813 15.095 23.339 1.00 5.91 121 GLN A N 1
ATOM 911 C CA . GLN A 1 121 ? -5.949 15.738 23.991 1.00 6.57 121 GLN A CA 1
ATOM 912 C C . GLN A 1 121 ? -6.426 14.863 25.136 1.00 6.68 121 GLN A C 1
ATOM 913 O O . GLN A 1 121 ? -6.830 13.721 24.928 1.00 8.25 121 GLN A O 1
ATOM 919 N N . TYR A 1 122 ? -6.375 15.403 26.347 1.00 5.40 122 TYR A N 1
ATOM 920 C CA . TYR A 1 122 ? -6.747 14.646 27.535 1.00 4.82 122 TYR A CA 1
ATOM 921 C C . TYR A 1 122 ? -8.091 15.138 28.005 1.00 4.64 122 TYR A C 1
ATOM 922 O O . TYR A 1 122 ? -8.212 16.269 28.467 1.00 4.61 122 TYR A O 1
ATOM 931 N N . PHE A 1 123 ? -9.102 14.289 27.870 1.00 4.70 123 PHE A N 1
ATOM 932 C CA . PHE A 1 123 ? -10.458 14.680 28.220 1.00 4.77 123 PHE A CA 1
ATOM 933 C C . PHE A 1 123 ? -10.675 14.629 29.725 1.00 4.64 123 PHE A C 1
ATOM 934 O O . PHE A 1 123 ? -10.343 13.635 30.374 1.00 4.61 123 PHE A O 1
ATOM 942 N N . HIS A 1 124 ? -11.182 15.736 30.269 1.00 4.31 124 HIS A N 1
ATOM 943 C CA . HIS A 1 124 ? -11.234 15.933 31.722 1.00 4.28 124 HIS A CA 1
ATOM 944 C C . HIS A 1 124 ? -11.975 14.808 32.414 1.00 4.40 124 HIS A C 1
ATOM 945 O O . HIS A 1 124 ? -13.094 14.466 32.027 1.00 5.33 124 HIS A O 1
ATOM 952 N N . ARG A 1 125 ? -11.349 14.243 33.440 1.00 4.15 125 ARG A N 1
ATOM 953 C CA . ARG A 1 125 ? -11.976 13.197 34.249 1.00 4.98 125 ARG A CA 1
ATOM 954 C C . ARG A 1 125 ? -12.563 13.746 35.538 1.00 5.29 125 ARG A C 1
ATOM 955 O O . ARG A 1 125 ? -13.417 13.111 36.160 1.00 6.04 125 ARG A O 1
ATOM 963 N N . VAL A 1 126 ? -12.077 14.917 35.942 1.00 5.65 126 VAL A N 1
ATOM 964 C CA . VAL A 1 126 ? -12.546 15.622 37.135 1.00 6.59 126 VAL A CA 1
ATOM 965 C C . VAL A 1 126 ? -12.645 17.102 36.767 1.00 6.98 126 VAL A C 1
ATOM 966 O O . VAL A 1 126 ? -12.050 17.530 35.772 1.00 6.41 126 VAL A O 1
ATOM 970 N N . PRO A 1 127 ? -13.411 17.889 37.542 1.00 7.56 127 PRO A N 1
ATOM 971 C CA . PRO A 1 127 ? -13.552 19.305 37.192 1.00 8.31 127 PRO A CA 1
ATOM 972 C C . PRO A 1 127 ? -12.226 20.067 37.223 1.00 8.45 127 PRO A C 1
ATOM 973 O O . PRO A 1 127 ? -11.532 20.064 38.240 1.00 8.89 127 PRO A O 1
ATOM 977 N N . PHE A 1 128 ? -11.870 20.709 36.111 1.00 8.38 128 PHE A N 1
ATOM 978 C CA . PHE A 1 128 ? -10.600 21.439 36.041 1.00 8.62 128 PHE A CA 1
ATOM 979 C C . PHE A 1 128 ? -10.592 22.682 36.920 1.00 8.86 128 PHE A C 1
ATOM 980 O O . PHE A 1 128 ? -9.520 23.150 37.302 1.00 8.34 128 PHE A O 1
ATOM 988 N N . HIS A 1 129 ? -11.771 23.216 37.254 1.00 9.42 129 HIS A N 1
ATOM 989 C CA . HIS A 1 129 ? -11.841 24.422 38.089 1.00 10.49 129 HIS A CA 1
ATOM 990 C C . HIS A 1 129 ? -11.187 24.217 39.448 1.00 10.60 129 HIS A C 1
ATOM 991 O O . HIS A 1 129 ? -10.761 25.183 40.076 1.00 10.93 129 HIS A O 1
ATOM 998 N N . ARG A 1 130 ? -11.122 22.966 39.901 1.00 10.41 130 ARG A N 1
ATOM 999 C CA . ARG A 1 130 ? -10.562 22.653 41.220 1.00 10.58 130 ARG A CA 1
ATOM 1000 C C . ARG A 1 130 ? -9.034 22.644 41.229 1.00 9.92 130 ARG A C 1
ATOM 1001 O O . ARG A 1 130 ? -8.410 22.525 42.287 1.00 10.79 130 ARG A O 1
ATOM 1009 N N . VAL A 1 131 ? -8.428 22.742 40.051 1.00 8.35 131 VAL A N 1
ATOM 1010 C CA . VAL A 1 131 ? -6.971 22.801 39.953 1.00 7.37 131 VAL A CA 1
ATOM 1011 C C . VAL A 1 131 ? -6.485 24.207 40.253 1.00 6.52 131 VAL A C 1
ATOM 1012 O O . VAL A 1 131 ? -6.916 25.170 39.612 1.00 6.91 131 VAL A O 1
ATOM 1016 N N . ASP A 1 132 ? -5.571 24.321 41.211 1.00 5.98 132 ASP A N 1
ATOM 1017 C CA . ASP A 1 132 ? -5.041 25.621 41.612 1.00 5.83 132 ASP A CA 1
ATOM 1018 C C . ASP A 1 132 ? -3.516 25.636 41.713 1.00 5.39 132 ASP A C 1
ATOM 1019 O O . ASP A 1 132 ? -2.940 26.626 42.153 1.00 5.45 132 ASP A O 1
ATOM 1024 N N . THR A 1 133 ? -2.869 24.550 41.293 1.00 4.79 133 THR A N 1
ATOM 1025 C CA . THR A 1 133 ? -1.435 24.363 41.505 1.00 4.87 133 THR A CA 1
ATOM 1026 C C . THR A 1 133 ? -0.832 23.602 40.330 1.00 4.39 133 THR A C 1
ATOM 1027 O O . THR A 1 133 ? -1.441 22.653 39.822 1.00 4.55 133 THR A O 1
ATOM 1031 N N . ILE A 1 134 ? 0.347 24.027 39.883 1.00 4.64 134 ILE A N 1
ATOM 1032 C CA . ILE A 1 134 ? 1.106 23.280 38.876 1.00 4.68 134 ILE A CA 1
ATOM 1033 C C . ILE A 1 134 ? 2.412 22.786 39.485 1.00 4.57 134 ILE A C 1
ATOM 1034 O O . ILE A 1 134 ? 3.092 23.539 40.189 1.00 4.57 134 ILE A O 1
ATOM 1039 N N . SER A 1 135 ? 2.752 21.526 39.230 1.00 4.61 135 SER A N 1
ATOM 1040 C CA . SER A 1 135 ? 4.031 20.971 39.651 1.00 4.90 135 SER A CA 1
ATOM 1041 C C . SER A 1 135 ? 4.767 20.402 38.452 1.00 4.97 135 SER A C 1
ATOM 1042 O O . SER A 1 135 ? 4.141 19.909 37.499 1.00 5.42 135 SER A O 1
ATOM 1047 N N . VAL A 1 136 ? 6.093 20.489 38.491 1.00 4.79 136 VAL A N 1
ATOM 1048 C CA . VAL A 1 136 ? 6.942 19.845 37.498 1.00 4.95 136 VAL A CA 1
ATOM 1049 C C . VAL A 1 136 ? 8.026 19.095 38.248 1.00 5.04 136 VAL A C 1
ATOM 1050 O O . VAL A 1 136 ? 8.649 19.645 39.160 1.00 5.30 136 VAL A O 1
ATOM 1054 N N . ASN A 1 137 ? 8.235 17.835 37.894 1.00 5.17 137 ASN A N 1
ATOM 1055 C CA . ASN A 1 137 ? 9.266 17.041 38.553 1.00 5.51 137 ASN A CA 1
ATOM 1056 C C . ASN A 1 137 ? 9.980 16.136 37.567 1.00 5.44 137 ASN A C 1
ATOM 1057 O O . ASN A 1 137 ? 9.516 15.940 36.439 1.00 5.41 137 ASN A O 1
ATOM 1062 N N . GLY A 1 138 ? 11.127 15.613 37.986 1.00 5.39 138 GLY A N 1
ATOM 1063 C CA . GLY A 1 138 ? 11.882 14.667 37.182 1.00 5.70 138 GLY A CA 1
ATOM 1064 C C . GLY A 1 138 ? 12.989 15.293 36.362 1.00 6.06 138 GLY A C 1
ATOM 1065 O O . GLY A 1 138 ? 13.543 16.331 36.719 1.00 5.90 138 GLY A O 1
ATOM 1066 N N . SER A 1 139 ? 13.298 14.653 35.242 1.00 6.19 139 SER A N 1
ATOM 1067 C CA . SER A 1 139 ? 14.554 14.890 34.529 1.00 7.22 139 SER A CA 1
ATOM 1068 C C . SER A 1 139 ? 14.508 16.062 33.563 1.00 6.76 139 SER A C 1
ATOM 1069 O O . SER A 1 139 ? 14.781 15.906 32.369 1.00 6.83 139 SER A O 1
ATOM 1072 N N . VAL A 1 140 ? 14.167 17.238 34.083 1.00 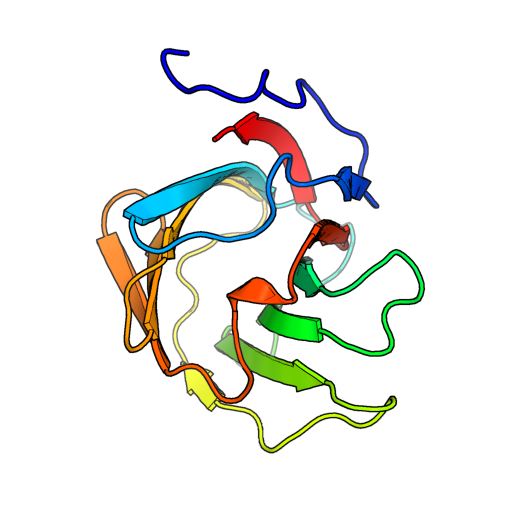6.52 140 VAL A N 1
ATOM 1073 C CA . VAL A 1 140 ? 14.153 18.450 33.278 1.00 6.40 140 VAL A CA 1
ATOM 1074 C C . VAL A 1 140 ? 14.768 19.613 34.037 1.00 6.17 140 VAL A C 1
ATOM 1075 O O . VAL A 1 140 ? 14.817 19.603 35.276 1.00 6.49 140 VAL A O 1
ATOM 1079 N N . GLN A 1 141 ? 15.244 20.593 33.274 1.00 6.26 141 GLN A N 1
ATOM 1080 C CA . GLN A 1 141 ? 15.592 21.909 33.796 1.00 7.98 141 GLN A CA 1
ATOM 1081 C C . GLN A 1 141 ? 14.654 22.890 33.099 1.00 7.11 141 GLN A C 1
ATOM 1082 O O . GLN A 1 141 ? 14.327 22.697 31.920 1.00 7.56 141 GLN A O 1
ATOM 1088 N N . LEU A 1 142 ? 14.216 23.929 33.806 1.00 6.47 142 LEU A N 1
ATOM 1089 C CA . LEU A 1 142 ? 13.207 24.848 33.263 1.00 6.39 142 LEU A CA 1
ATOM 1090 C C . LEU A 1 142 ? 13.705 26.263 33.049 1.00 6.53 142 LEU A C 1
ATOM 1091 O O . LEU A 1 142 ? 14.365 26.839 33.915 1.00 6.85 142 LEU A O 1
ATOM 1096 N N . SER A 1 143 ? 13.375 26.815 31.885 1.00 6.23 143 SER A N 1
ATOM 1097 C CA . SER A 1 143 ? 13.558 28.228 31.597 1.00 6.36 143 SER A CA 1
ATOM 1098 C C . SER A 1 143 ? 12.422 29.064 32.186 1.00 5.90 143 SER A C 1
ATOM 1099 O O . SER A 1 143 ? 12.666 30.096 32.815 1.00 5.96 143 SER A O 1
ATOM 1104 N N . TYR A 1 144 ? 11.180 28.616 31.999 1.00 5.51 144 TYR A N 1
ATOM 1105 C CA . TYR A 1 144 ? 10.027 29.328 32.549 1.00 5.59 144 TYR A CA 1
ATOM 1106 C C . TYR A 1 144 ? 8.763 28.491 32.530 1.00 5.20 144 TYR A C 1
ATOM 1107 O O . TYR A 1 144 ? 8.649 27.525 31.763 1.00 5.30 144 TYR A O 1
ATOM 1116 N N . ILE A 1 145 ? 7.838 28.867 33.409 1.00 5.18 145 ILE A N 1
ATOM 1117 C CA . ILE A 1 145 ? 6.450 28.433 33.339 1.00 5.38 145 ILE A CA 1
ATOM 1118 C C . ILE A 1 145 ? 5.636 29.711 33.203 1.00 5.66 145 ILE A C 1
ATOM 1119 O O . ILE A 1 145 ? 5.721 30.595 34.064 1.00 6.35 145 ILE A O 1
ATOM 1124 N N . SER A 1 146 ? 4.873 29.824 32.122 1.00 6.06 146 SER A N 1
ATOM 1125 C CA . SER A 1 146 ? 4.118 31.048 31.852 1.00 6.61 146 SER A CA 1
ATOM 1126 C C . SER A 1 146 ? 2.631 30.781 31.631 1.00 6.30 146 SER A C 1
ATOM 1127 O O . SER A 1 146 ? 2.210 29.640 31.406 1.00 6.19 146 SER A O 1
ATOM 1130 N N . PHE A 1 147 ? 1.851 31.858 31.709 1.00 6.48 147 PHE A N 1
ATOM 1131 C CA . PHE A 1 147 ? 0.397 31.800 31.683 1.00 7.27 147 PHE A CA 1
ATOM 1132 C C . PHE A 1 147 ? -0.129 32.789 30.674 1.00 7.84 147 PHE A C 1
ATOM 1133 O O . PHE A 1 147 ? 0.379 33.919 30.594 1.00 8.55 147 PHE A O 1
#

Secondary structure (DSSP, 8-state):
--SSS--EES--SSEEEE-TT---TT-EEEEEEEE-SSS-SBEEEEEESSSSSS-EEEEEEEE-STT-EEEEEEEETTEE-PPEEES-----TT-EEEEEEEE-SSEEEEEETTEEEEEEE-SS-GGG--EEEEEESEEEEEEE-

Sequence (145 aa):
FSGSQAPYLSPAVPFSGTIQGGLQDGLQITVNGTVLSSSGTRFAVNFQTGFSGNDIAFHFNPRFEDGGYVVCNTRQNGSWGPEERKTHMPFQKGMPFDLCFLVQSSDFKVMVNGILFVQYFHRVPFHRVDTISVNGSVQLSYISF

Foldseek 3Di:
DPDDDDKDFQDDPFDKDWDPQFDDAFDKKKWWFAFAAPFFFKKWKFQAFDDPPQFTQWIWMWGNPPQTKIWIWTHDNNRIDDTDIGNDHPHDHGGIWMWMWHHHPFWTFIDIRRHGDDTGGTPDDRSNGTMMTMHTRIGTRIMDD

InterPro domains:
  IPR001079 Galectin, carbohydrate recognition domain [PF00337] (16-147)
  IPR001079 Galectin, carbohydrate recognition domain [PF00337] (226-354)
  IPR001079 Galectin, carbohydrate recognition domain [PS51304] (17-148)
  IPR001079 Galectin, carbohydrate recognition domain [PS51304] (227-355)
  IPR001079 Galectin, carbohydrate recognition domain [SM00276] (15-148)
  IPR001079 Galectin, carbohydrate recognition domain [SM00276] (225-355)
  IPR001079 Galectin, carbohydrate recognition domain [SM00908] (21-147)
  IPR001079 Galectin, carbohydrate recognition domain [SM00908] (231-355)
  IPR001079 Galectin, carbohydrate recognition domain [cd00070] (16-146)
  IPR001079 Galectin, carbohydrate recognition domain [cd00070] (226-354)
  IPR013320 Concanavalin A-like lectin/glucanase domain superfamily [SSF49899] (9-154)
  IPR013320 Concanavalin A-like lectin/glucanase domain superfamily [SSF49899] (222-354)
  IPR044156 Galectin-like [PTHR11346] (208-354)

CATH classification: 2.60.120.200

GO terms:
  GO:0070492 oligosaccharide binding (F, IDA)
  GO:0002826 negative regulation of T-helper 1 type immune response (P, IDA)
  GO:2000406 positive regulation of T cell migration (P, IDA)
  GO:0051132 NK T cell activation (P, IDA)
  GO:0048018 receptor ligand activity (F, IDA)
  GO:0030246 carbohydrate binding (F, IDA)
  GO:0005534 galactose binding (F, TAS)
  GO:0031012 extracellular matrix (C, HDA)
  GO:0005829 cytosol (C, IDA)
  GO:0006955 immune response (P, IDA)
  GO:0005576 extracellular region (C, IDA)
  GO:0005634 nucleus (C, IDA)
  GO:0005737 cytoplasm (C, IDA)
  GO:0038066 p38MAPK cascade (P, IDA)
  GO:0043123 positive regulation of canonical NF-kappaB signal transduction (P, HMP)
  GO:0010628 positive regulation of gene expression (P, IDA)
  GO:0010629 negative regulation of gene expression (P, IDA)
  GO:2000562 negative regulation of CD4-positive, alpha-beta T cell proliferation (P, IDA)
  GO:2000563 positive regulation of CD4-positive, alpha-beta T cell proliferation (P, IDA)
  GO:2000670 positive regulation of dendritic cell apoptotic process (P, IDA)

Nearest PDB structures (foldseek):
  2eak-assembly3_C  TM=1.004E+00  e=2.467E-25  Homo sapiens
  3wv6-assembly2_B  TM=9.934E-01  e=1.744E-24  Homo sapiens
  2d6l-assembly1_X  TM=9.955E-01  e=3.875E-22  Mus musculus
  2d6o-assembly1_X  TM=9.952E-01  e=1.030E-21  Mus musculus
  4xzp-assembly1_A  TM=9.369E-01  e=1.520E-15  Homo sapiens